Protein AF-A0A919WMJ0-F1 (afdb_monomer_lite)

Foldseek 3Di:
DPPVPVLLVVLLVLLVVLQVLLVVLVVLLVVQQVVCVVVVHDNVVSVVVSQDCVSPVPRDDDPCLHLVNLLPDDDCNLVSSQVSCCVPPVGRDPSDDPVSNNVSSVVVVVVVPD

pLDDT: mean 82.83, std 12.9, range [33.06, 95.06]

Radius of gyration: 16.29 Å; chains: 1; bounding box: 34×26×52 Å

Sequence (114 aa):
MSSNSLNQEKMTEFLTELKERDKQFQQDKQEIRADFLVRGICEKEVDGLLEDPALFPETWLPLHLRWNAISAADGNLSALLSEAAKLLYGEASDIVNDAQARAFITKLSKDNTH

Structure (mmCIF, N/CA/C/O backbone):
data_AF-A0A919WMJ0-F1
#
_entry.id   AF-A0A919WMJ0-F1
#
loop_
_atom_site.group_PDB
_atom_site.id
_atom_site.type_symbol
_atom_site.label_atom_id
_atom_site.label_alt_id
_atom_site.label_comp_id
_atom_site.label_asym_id
_atom_site.label_entity_id
_atom_site.label_seq_id
_atom_site.pdbx_PDB_ins_code
_atom_site.Cartn_x
_atom_site.Cartn_y
_atom_site.Cartn_z
_atom_site.occupancy
_atom_site.B_iso_or_equiv
_atom_site.auth_seq_id
_atom_site.auth_comp_id
_atom_site.auth_asym_id
_atom_site.auth_atom_id
_atom_site.pdbx_PDB_model_num
ATOM 1 N N . MET A 1 1 ? -16.846 9.175 30.783 1.00 43.06 1 MET A N 1
ATOM 2 C CA . MET A 1 1 ? -17.210 8.993 29.362 1.00 43.06 1 MET A CA 1
ATOM 3 C C . MET A 1 1 ? -16.056 9.521 28.525 1.00 43.06 1 MET A C 1
ATOM 5 O O . MET A 1 1 ? -15.966 10.728 28.470 1.00 43.06 1 MET A O 1
ATOM 9 N N . SER A 1 2 ? -15.141 8.692 27.994 1.00 48.78 2 SER A N 1
ATOM 10 C CA . SER A 1 2 ? -14.063 9.198 27.099 1.00 48.78 2 SER A CA 1
ATOM 11 C C . SER A 1 2 ? -13.270 8.142 26.313 1.00 48.78 2 SER A C 1
ATOM 13 O O . SER A 1 2 ? -12.589 8.508 25.364 1.00 48.78 2 SER A O 1
ATOM 15 N N . SER A 1 3 ? -13.342 6.845 26.632 1.00 52.56 3 SER A N 1
ATOM 16 C CA . SER A 1 3 ? -12.442 5.856 26.005 1.00 52.56 3 SER A CA 1
ATOM 17 C C . SER A 1 3 ? -12.711 5.578 24.515 1.00 52.56 3 SER A C 1
ATOM 19 O O . SER A 1 3 ? -11.819 5.106 23.824 1.00 52.56 3 SER A O 1
ATOM 21 N N . ASN A 1 4 ? -13.906 5.891 23.994 1.00 55.09 4 ASN A N 1
ATOM 22 C CA . ASN A 1 4 ? -14.246 5.621 22.588 1.00 55.09 4 ASN A CA 1
ATOM 23 C C . ASN A 1 4 ? -13.719 6.672 21.596 1.00 55.09 4 ASN A C 1
ATOM 25 O O . ASN A 1 4 ? -13.439 6.315 20.459 1.00 55.09 4 ASN A O 1
ATOM 29 N N . SER A 1 5 ? -13.559 7.937 22.000 1.00 54.41 5 SER A N 1
ATOM 30 C CA . SER A 1 5 ? -13.163 9.011 21.069 1.00 54.41 5 SER A CA 1
ATOM 31 C C . SER A 1 5 ? -11.675 8.951 20.710 1.00 54.41 5 SER A C 1
ATOM 33 O O . SER A 1 5 ? -11.314 9.129 19.553 1.00 54.41 5 SER A O 1
ATOM 35 N N . LEU A 1 6 ? -10.819 8.632 21.689 1.00 53.22 6 LEU A N 1
ATOM 36 C CA . LEU A 1 6 ? -9.363 8.568 21.509 1.00 53.22 6 LEU A CA 1
ATOM 37 C C . LEU A 1 6 ? -8.934 7.411 20.590 1.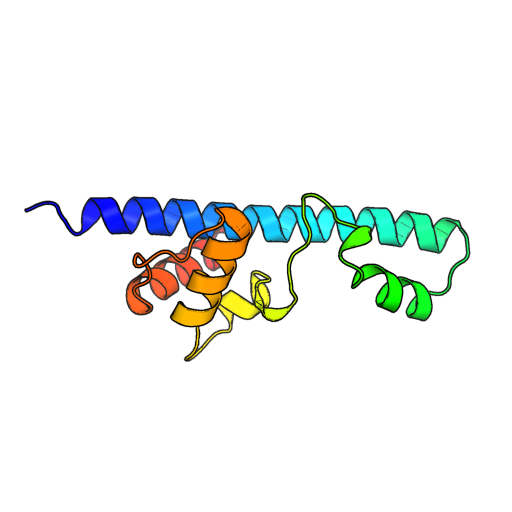00 53.22 6 LEU A C 1
ATOM 39 O O . LEU A 1 6 ? -7.973 7.533 19.838 1.00 53.22 6 LEU A O 1
ATOM 43 N N . ASN A 1 7 ? -9.662 6.292 20.626 1.00 67.06 7 ASN A N 1
ATOM 44 C CA . ASN A 1 7 ? -9.391 5.146 19.756 1.00 67.06 7 ASN A CA 1
ATOM 45 C C . ASN A 1 7 ? -9.881 5.387 18.317 1.00 67.06 7 ASN A C 1
ATOM 47 O O . ASN A 1 7 ? -9.285 4.872 17.377 1.00 67.06 7 ASN A O 1
ATOM 51 N N . GLN A 1 8 ? -10.933 6.194 18.131 1.00 67.94 8 GLN A N 1
ATOM 52 C CA . GLN A 1 8 ? -11.443 6.555 16.804 1.00 67.94 8 GLN A CA 1
ATOM 53 C C . GLN A 1 8 ? -10.526 7.529 16.060 1.00 67.94 8 GLN A C 1
ATOM 55 O O . GLN A 1 8 ? -10.312 7.359 14.861 1.00 67.94 8 GLN A O 1
ATOM 60 N N . GLU A 1 9 ? -9.983 8.530 16.753 1.00 74.50 9 GLU A N 1
ATOM 61 C CA . GLU A 1 9 ? -9.051 9.502 16.168 1.00 74.50 9 GLU A CA 1
ATOM 62 C C . GLU A 1 9 ? -7.767 8.808 15.699 1.00 74.50 9 GLU A C 1
ATOM 64 O O . GLU A 1 9 ? -7.454 8.851 14.511 1.00 74.50 9 GLU A O 1
ATOM 69 N N . LYS A 1 10 ? -7.144 8.006 16.573 1.00 79.69 10 LYS A N 1
ATOM 70 C CA . LYS A 1 10 ? -5.964 7.192 16.235 1.00 79.69 10 LYS A CA 1
ATOM 71 C C . LYS A 1 10 ? -6.203 6.227 15.073 1.00 79.69 10 LYS A C 1
ATOM 73 O O . LYS A 1 10 ? -5.341 6.062 14.219 1.00 79.69 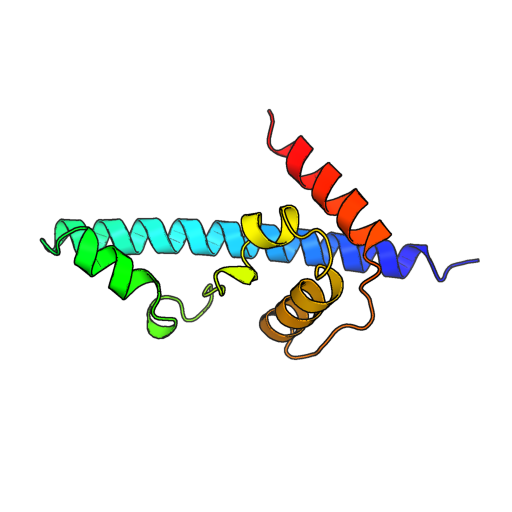10 LYS A O 1
ATOM 78 N N . MET A 1 11 ? -7.374 5.587 15.023 1.00 81.19 11 MET A N 1
ATOM 79 C CA . MET A 1 11 ? -7.749 4.711 13.906 1.00 81.19 11 MET A CA 1
ATOM 80 C C . MET A 1 11 ? -7.868 5.487 12.590 1.00 81.19 11 MET A C 1
ATOM 82 O O . MET A 1 11 ? -7.454 5.005 11.538 1.00 81.19 11 MET A O 1
ATOM 86 N N . THR A 1 12 ? -8.446 6.687 12.641 1.00 83.44 12 THR A N 1
ATOM 87 C CA . THR A 1 12 ? -8.627 7.533 11.455 1.00 83.44 12 THR A CA 1
ATOM 88 C C . THR A 1 12 ? -7.286 8.021 10.924 1.00 83.44 12 THR A C 1
ATOM 90 O O . THR A 1 12 ? -7.048 7.939 9.719 1.00 83.44 12 THR A O 1
ATOM 93 N N . GLU A 1 13 ? -6.412 8.494 11.812 1.00 86.25 13 GLU A N 1
ATOM 94 C CA . GLU A 1 13 ? -5.044 8.901 11.482 1.00 86.25 13 GLU A CA 1
ATOM 95 C C . GLU A 1 13 ? -4.280 7.742 10.843 1.00 86.25 13 GLU A C 1
ATOM 97 O O . GLU A 1 13 ? -3.811 7.872 9.715 1.00 86.25 13 GLU A O 1
ATOM 102 N N . PHE A 1 14 ? -4.283 6.571 11.485 1.00 86.88 14 PHE A N 1
ATOM 103 C CA . PHE A 1 14 ? -3.621 5.375 10.973 1.00 86.88 14 PHE A CA 1
ATOM 104 C C . PHE A 1 14 ? -4.097 4.974 9.570 1.00 86.88 14 PHE A C 1
ATOM 106 O O . PHE A 1 14 ? -3.286 4.757 8.671 1.00 86.88 14 PHE A O 1
ATOM 113 N N . LEU A 1 15 ? -5.413 4.892 9.348 1.00 88.06 15 LEU A N 1
ATOM 114 C CA . LEU A 1 15 ? -5.958 4.538 8.034 1.00 88.06 15 LEU A CA 1
ATOM 115 C C . LEU A 1 15 ? -5.628 5.592 6.970 1.00 88.06 15 LEU A C 1
ATOM 117 O O . LEU A 1 15 ? -5.428 5.247 5.806 1.00 88.06 15 LEU A O 1
ATOM 121 N N . THR A 1 16 ? -5.558 6.865 7.359 1.00 89.25 16 THR A N 1
ATOM 122 C CA . THR A 1 16 ? -5.178 7.958 6.458 1.00 89.25 16 THR A CA 1
ATOM 123 C C . THR A 1 16 ? -3.701 7.865 6.081 1.00 89.25 16 THR A C 1
ATOM 125 O O . THR A 1 16 ? -3.374 7.939 4.898 1.00 89.25 16 THR A O 1
ATOM 128 N N . GLU A 1 17 ? -2.818 7.630 7.053 1.00 89.25 17 GLU A N 1
ATOM 129 C CA . GLU A 1 17 ? -1.386 7.420 6.819 1.00 89.25 17 GLU A CA 1
ATOM 130 C C . GLU A 1 17 ? -1.129 6.198 5.938 1.00 89.25 17 GLU A C 1
ATOM 132 O O . GLU A 1 17 ? -0.329 6.267 5.007 1.00 89.25 17 GLU A O 1
ATOM 137 N N . LEU A 1 18 ? -1.843 5.096 6.175 1.00 89.62 18 LEU A N 1
ATOM 138 C CA . LEU A 1 18 ? -1.744 3.889 5.359 1.00 89.62 18 LEU A CA 1
ATOM 139 C C . LEU A 1 18 ? -2.200 4.134 3.914 1.00 89.62 18 LEU A C 1
ATOM 141 O O . LEU A 1 18 ? -1.546 3.676 2.976 1.00 89.62 18 LEU A O 1
ATOM 145 N N . LYS A 1 19 ? -3.288 4.891 3.722 1.00 90.94 19 LYS A N 1
ATOM 146 C CA . LYS A 1 19 ? -3.762 5.299 2.392 1.00 90.94 19 LYS A CA 1
ATOM 147 C C . LYS A 1 19 ? -2.737 6.181 1.673 1.00 90.94 19 LYS A C 1
ATOM 149 O O . LYS A 1 19 ? -2.486 5.969 0.489 1.00 90.94 19 LYS A O 1
ATOM 154 N N . GLU A 1 20 ? -2.134 7.148 2.365 1.00 91.44 20 GLU A N 1
ATOM 155 C CA . GLU A 1 20 ? -1.106 8.009 1.764 1.00 91.44 20 GLU A CA 1
ATOM 156 C C . GLU A 1 20 ? 0.181 7.228 1.474 1.00 91.44 20 GLU A C 1
ATOM 158 O O . GLU A 1 20 ? 0.789 7.428 0.425 1.00 91.44 20 GLU A O 1
ATOM 163 N N . ARG A 1 21 ? 0.561 6.273 2.333 1.00 90.94 21 ARG A N 1
ATOM 164 C CA . ARG A 1 21 ? 1.699 5.383 2.074 1.00 90.94 21 ARG A CA 1
ATOM 165 C C . ARG A 1 21 ? 1.486 4.544 0.820 1.00 90.94 21 ARG A C 1
ATOM 167 O O . ARG A 1 21 ? 2.393 4.467 -0.001 1.00 90.94 21 ARG A O 1
ATOM 174 N N . ASP A 1 22 ? 0.305 3.945 0.656 1.00 92.31 22 ASP A N 1
ATOM 175 C CA . ASP A 1 22 ? -0.030 3.194 -0.558 1.00 92.31 22 ASP A CA 1
ATOM 176 C C . ASP A 1 22 ? 0.048 4.090 -1.798 1.00 92.31 22 ASP A C 1
ATOM 178 O O . ASP A 1 22 ? 0.644 3.710 -2.802 1.00 92.31 22 ASP A O 1
ATOM 182 N N . LYS A 1 23 ? -0.475 5.315 -1.714 1.00 92.44 23 LYS A N 1
ATOM 183 C CA . LYS A 1 23 ? -0.401 6.290 -2.805 1.00 92.44 23 LYS A CA 1
ATOM 184 C C . LYS A 1 23 ? 1.042 6.657 -3.164 1.00 92.44 23 LYS A C 1
ATOM 186 O O . LYS A 1 23 ? 1.370 6.635 -4.349 1.00 92.44 23 LYS A O 1
ATOM 191 N N . GLN A 1 24 ? 1.891 6.945 -2.177 1.00 92.75 24 GLN A N 1
ATOM 192 C CA . GLN A 1 24 ? 3.308 7.233 -2.408 1.00 92.75 24 GLN A CA 1
ATOM 193 C C . GLN A 1 24 ? 4.012 6.029 -3.045 1.00 92.75 24 GLN A C 1
ATOM 195 O O . GLN A 1 24 ? 4.696 6.175 -4.050 1.00 92.75 24 GLN A O 1
ATOM 200 N N . PHE A 1 25 ? 3.764 4.819 -2.537 1.00 92.94 25 PHE A N 1
ATOM 201 C CA . PHE A 1 25 ? 4.300 3.592 -3.120 1.00 92.94 25 PHE A CA 1
ATOM 202 C C . PHE A 1 25 ? 3.880 3.406 -4.584 1.00 92.94 25 PHE A C 1
ATOM 204 O O . PHE A 1 25 ? 4.703 3.048 -5.423 1.00 92.94 25 PHE A O 1
ATOM 211 N N . GLN A 1 26 ? 2.611 3.665 -4.926 1.00 92.12 26 GLN A N 1
ATOM 212 C CA . GLN A 1 26 ? 2.160 3.592 -6.318 1.00 92.12 26 GLN A CA 1
ATOM 213 C C . GLN A 1 26 ? 2.854 4.634 -7.203 1.00 92.12 26 GLN A C 1
ATOM 215 O O . GLN A 1 26 ? 3.175 4.319 -8.347 1.00 92.12 26 GLN A O 1
ATOM 220 N N . GLN A 1 27 ? 3.085 5.849 -6.699 1.00 93.44 27 GLN A N 1
ATOM 221 C CA . GLN A 1 27 ? 3.803 6.896 -7.433 1.00 93.44 27 GLN A CA 1
ATOM 222 C C . GLN A 1 27 ? 5.250 6.481 -7.706 1.00 93.44 27 GLN A C 1
ATOM 224 O O . GLN A 1 27 ? 5.635 6.400 -8.873 1.00 93.44 27 GLN A O 1
ATOM 229 N N . ASP A 1 28 ? 5.993 6.092 -6.670 1.00 92.62 28 ASP A N 1
ATOM 230 C CA . ASP A 1 28 ? 7.371 5.606 -6.797 1.00 92.62 28 ASP A CA 1
ATOM 231 C C . ASP A 1 28 ? 7.441 4.411 -7.758 1.00 92.62 28 ASP A C 1
ATOM 233 O O . ASP A 1 28 ? 8.319 4.324 -8.618 1.00 92.62 28 ASP A O 1
ATOM 237 N N . LYS A 1 29 ? 6.468 3.492 -7.664 1.00 92.50 29 LYS A N 1
ATOM 238 C CA . LYS A 1 29 ? 6.387 2.323 -8.543 1.00 92.50 29 LYS A CA 1
ATOM 239 C C . LYS A 1 29 ? 6.227 2.730 -10.005 1.00 92.50 29 LYS A C 1
ATOM 241 O O . LYS A 1 29 ? 6.856 2.108 -10.856 1.00 92.50 29 LYS A O 1
ATOM 246 N N . GLN A 1 30 ? 5.430 3.754 -10.320 1.00 92.75 30 GLN A N 1
ATOM 247 C CA . GLN A 1 30 ? 5.306 4.256 -11.695 1.00 92.75 30 GLN A CA 1
ATOM 248 C C . GLN A 1 30 ? 6.574 4.966 -12.177 1.00 92.75 30 GLN A C 1
ATOM 250 O O . GLN A 1 30 ? 6.957 4.785 -13.332 1.00 92.75 30 GLN A O 1
ATOM 255 N N . GLU A 1 31 ? 7.238 5.737 -11.317 1.00 93.56 31 GLU A N 1
ATOM 256 C CA . GLU A 1 31 ? 8.483 6.430 -11.667 1.00 93.56 31 GLU A CA 1
ATOM 257 C C . GLU A 1 31 ? 9.607 5.440 -11.987 1.00 93.56 31 GLU A C 1
ATOM 259 O O . GLU A 1 31 ? 10.215 5.508 -13.058 1.00 93.56 31 GLU A O 1
ATOM 264 N N . ILE A 1 32 ? 9.821 4.453 -11.113 1.00 92.69 32 ILE A N 1
ATOM 265 C CA . ILE A 1 32 ? 10.814 3.391 -11.321 1.00 92.69 32 ILE A CA 1
ATOM 266 C C . ILE A 1 32 ? 10.451 2.547 -12.550 1.00 92.69 32 ILE A C 1
ATOM 268 O O . ILE A 1 32 ? 11.324 2.206 -13.352 1.00 92.69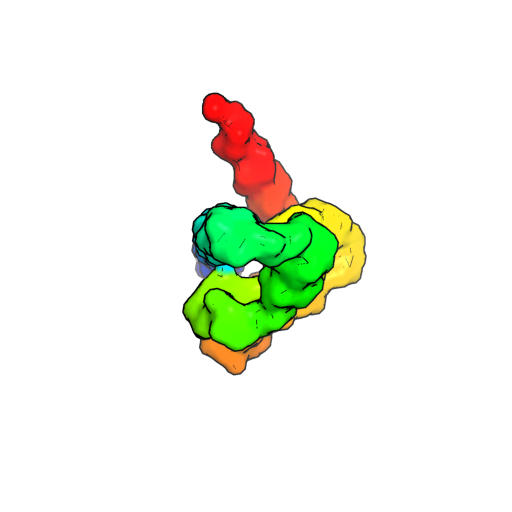 32 ILE A O 1
ATOM 272 N N . ARG A 1 33 ? 9.159 2.245 -12.752 1.00 94.44 33 ARG A N 1
ATOM 273 C CA . ARG A 1 33 ? 8.684 1.549 -13.958 1.00 94.44 33 ARG A CA 1
ATOM 274 C C . ARG A 1 33 ? 9.066 2.310 -15.221 1.00 94.44 33 ARG A C 1
ATOM 276 O O . ARG A 1 33 ? 9.600 1.709 -16.149 1.00 94.44 33 ARG A O 1
ATOM 283 N N . ALA A 1 34 ? 8.804 3.614 -15.260 1.00 93.62 34 ALA A N 1
ATOM 284 C CA . ALA A 1 34 ? 9.123 4.454 -16.406 1.00 93.62 34 ALA A CA 1
ATOM 285 C C . ALA A 1 34 ? 10.634 4.495 -16.681 1.00 93.62 34 ALA A C 1
ATOM 287 O O . ALA A 1 34 ? 11.037 4.347 -17.834 1.00 93.62 34 ALA A O 1
ATOM 288 N N . ASP A 1 35 ? 11.470 4.621 -15.646 1.00 94.44 35 ASP A N 1
ATOM 289 C CA . ASP A 1 35 ? 12.933 4.591 -15.782 1.00 94.44 35 ASP A CA 1
ATOM 290 C C . ASP A 1 35 ? 13.430 3.258 -16.369 1.00 94.44 35 ASP A C 1
ATOM 292 O O . ASP A 1 35 ? 14.205 3.254 -17.329 1.00 94.44 35 ASP A O 1
ATOM 296 N N . PHE A 1 36 ? 12.929 2.117 -15.885 1.00 94.06 36 PHE A N 1
ATOM 297 C CA . PHE A 1 36 ? 13.299 0.812 -16.440 1.00 94.06 36 PHE A CA 1
ATOM 298 C C . PHE A 1 36 ? 12.849 0.619 -17.894 1.00 94.06 36 PHE A C 1
ATOM 300 O O . PHE A 1 36 ? 13.614 0.090 -18.706 1.00 94.06 36 PHE A O 1
ATOM 307 N N . LEU A 1 37 ? 11.645 1.079 -18.246 1.00 93.19 37 LEU A N 1
ATOM 308 C CA . LEU A 1 37 ? 11.153 1.026 -19.625 1.00 93.19 37 LEU A CA 1
ATOM 309 C C . LEU A 1 37 ? 11.992 1.912 -20.559 1.00 93.19 37 LEU A C 1
ATOM 311 O O . LEU A 1 37 ? 12.327 1.489 -21.664 1.00 93.19 37 LEU A O 1
ATOM 315 N N . VAL A 1 38 ? 12.402 3.106 -20.112 1.00 95.06 38 VAL A N 1
ATOM 316 C CA . VAL A 1 38 ? 13.308 3.995 -20.869 1.00 95.06 38 VAL A CA 1
ATOM 317 C C . VAL A 1 38 ? 14.681 3.351 -21.083 1.00 95.06 38 VAL A C 1
ATOM 319 O O . VAL A 1 38 ? 15.290 3.534 -22.137 1.00 95.06 38 VAL A O 1
ATOM 322 N N . ARG A 1 39 ? 15.154 2.541 -20.129 1.00 94.19 39 ARG A N 1
ATOM 323 C CA . ARG A 1 39 ? 16.388 1.744 -20.256 1.00 94.19 39 ARG A CA 1
ATOM 324 C C . ARG A 1 39 ? 16.242 0.527 -21.180 1.00 94.19 39 ARG A C 1
ATOM 326 O O . ARG A 1 39 ? 17.226 -0.175 -21.406 1.00 94.19 39 ARG A O 1
ATOM 333 N N . GLY A 1 40 ? 15.052 0.293 -21.736 1.00 92.44 40 GLY A N 1
ATOM 334 C CA . GLY A 1 40 ? 14.779 -0.767 -22.706 1.00 92.44 40 GLY A CA 1
ATOM 335 C C . GLY A 1 40 ? 14.460 -2.131 -22.093 1.00 92.44 40 GLY A C 1
ATOM 336 O O . GLY A 1 40 ? 14.472 -3.126 -22.816 1.00 92.44 40 GLY A O 1
ATOM 337 N N . ILE A 1 41 ? 14.181 -2.199 -20.788 1.00 93.50 41 ILE A N 1
ATOM 338 C CA . ILE A 1 41 ? 13.736 -3.436 -20.130 1.00 93.50 41 ILE A CA 1
ATOM 339 C C . ILE A 1 41 ? 12.284 -3.702 -20.532 1.00 93.50 41 ILE A C 1
ATOM 341 O O . ILE A 1 41 ? 11.478 -2.774 -20.609 1.00 93.50 41 ILE A O 1
ATOM 345 N N . CYS A 1 42 ? 11.929 -4.958 -20.811 1.00 93.50 42 CYS A N 1
ATOM 346 C CA . CYS A 1 42 ? 10.565 -5.260 -21.235 1.00 93.50 42 CYS A CA 1
ATOM 347 C C . CYS A 1 42 ? 9.578 -5.203 -20.057 1.00 93.50 42 CYS A C 1
ATOM 349 O O . CYS A 1 42 ? 9.929 -5.514 -18.921 1.00 93.50 42 CYS A O 1
ATOM 351 N N . GLU A 1 43 ? 8.314 -4.867 -20.329 1.00 90.38 43 GLU A N 1
ATOM 352 C CA . GLU A 1 43 ? 7.279 -4.689 -19.295 1.00 90.38 43 GLU A CA 1
ATOM 353 C C . GLU A 1 43 ? 7.175 -5.874 -18.323 1.00 90.38 43 GLU A C 1
ATOM 355 O O . GLU A 1 43 ? 7.068 -5.673 -17.118 1.00 90.38 43 GLU A O 1
ATOM 360 N N . LYS A 1 44 ? 7.285 -7.112 -18.825 1.00 91.19 44 LYS A N 1
ATOM 361 C CA . LYS A 1 44 ? 7.214 -8.324 -17.994 1.00 91.19 44 LYS A CA 1
ATOM 362 C C . LYS A 1 44 ? 8.367 -8.441 -17.001 1.00 91.19 44 LYS A C 1
ATOM 364 O O . LYS A 1 44 ? 8.165 -8.929 -15.894 1.00 91.19 44 LYS A O 1
ATOM 369 N N . GLU A 1 45 ? 9.569 -8.047 -17.411 1.00 91.94 45 GLU A N 1
ATOM 370 C CA . GLU A 1 45 ? 10.737 -8.044 -16.529 1.00 91.94 45 GLU A CA 1
ATOM 371 C C . GLU A 1 45 ? 10.609 -6.931 -15.492 1.00 91.94 45 GLU A C 1
ATOM 373 O O . GLU A 1 45 ? 10.821 -7.176 -14.307 1.00 91.94 45 GLU A O 1
ATOM 378 N N . VAL A 1 46 ? 10.187 -5.736 -15.920 1.00 91.94 46 VAL A N 1
ATOM 379 C CA . VAL A 1 46 ? 9.950 -4.607 -15.015 1.00 91.94 46 VAL A CA 1
ATOM 380 C C . VAL A 1 46 ? 8.921 -4.966 -13.946 1.00 91.94 46 VAL A C 1
ATOM 382 O O . VAL A 1 46 ? 9.175 -4.747 -12.767 1.00 91.94 46 VAL A O 1
ATOM 385 N N . ASP A 1 47 ? 7.796 -5.573 -14.322 1.00 87.62 47 ASP A N 1
ATOM 386 C CA . ASP A 1 47 ? 6.750 -5.948 -13.368 1.00 87.62 47 ASP A CA 1
ATOM 387 C C . ASP A 1 47 ? 7.259 -6.939 -12.301 1.00 87.62 47 ASP A C 1
ATOM 389 O O . ASP A 1 47 ? 6.828 -6.867 -11.151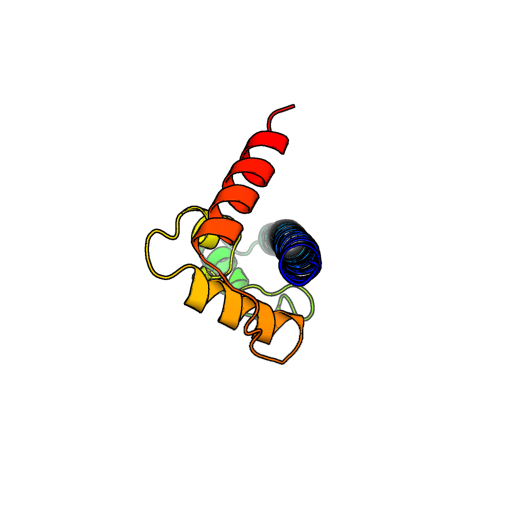 1.00 87.62 47 ASP A O 1
ATOM 393 N N . GLY A 1 48 ? 8.209 -7.818 -12.646 1.00 88.44 48 GLY A N 1
ATOM 394 C CA . GLY A 1 48 ? 8.877 -8.699 -11.683 1.00 88.44 48 GLY A CA 1
ATOM 395 C C . GLY A 1 48 ? 9.860 -7.967 -10.765 1.00 88.44 48 GLY A C 1
ATOM 396 O O . GLY A 1 48 ? 9.920 -8.263 -9.574 1.00 88.44 48 GLY A O 1
ATOM 397 N N . LEU A 1 49 ? 10.601 -6.991 -11.299 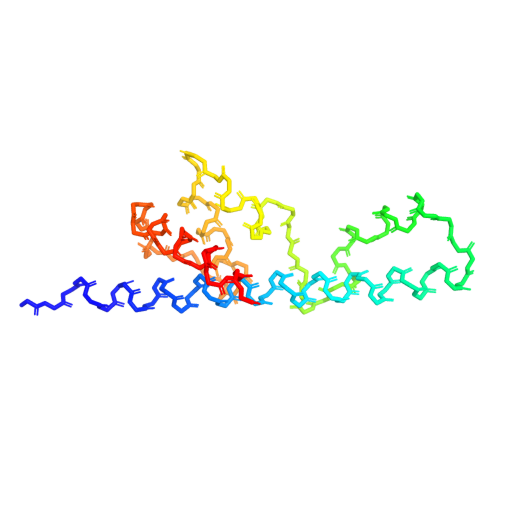1.00 89.31 49 LEU A N 1
ATOM 398 C CA . LEU A 1 49 ? 11.533 -6.168 -10.520 1.00 89.31 49 LEU A CA 1
ATOM 399 C C . LEU A 1 49 ? 10.797 -5.290 -9.504 1.00 89.31 49 LEU A C 1
ATOM 401 O O . LEU A 1 49 ? 11.234 -5.186 -8.366 1.00 89.31 49 LEU A O 1
ATOM 405 N N . LEU A 1 50 ? 9.655 -4.706 -9.878 1.00 89.12 50 LEU A N 1
ATOM 406 C CA . LEU A 1 50 ? 8.885 -3.787 -9.027 1.00 89.12 50 LEU A CA 1
ATOM 407 C C . LEU A 1 50 ? 8.240 -4.437 -7.789 1.00 89.12 50 LEU A C 1
ATOM 409 O O . LEU A 1 50 ? 7.587 -3.738 -7.013 1.00 89.12 50 LEU A O 1
ATOM 413 N N . GLU A 1 51 ? 8.362 -5.749 -7.600 1.00 86.38 51 GLU A N 1
ATOM 414 C CA . GLU A 1 51 ? 7.954 -6.412 -6.356 1.00 86.38 51 GLU A CA 1
ATOM 415 C C . GLU A 1 51 ? 9.127 -6.597 -5.374 1.00 86.38 51 GLU A C 1
ATOM 417 O O . GLU A 1 51 ? 8.900 -7.003 -4.233 1.00 86.38 51 GLU A O 1
ATOM 422 N N . ASP A 1 52 ? 10.359 -6.253 -5.769 1.00 89.00 52 ASP A N 1
ATOM 423 C CA . ASP A 1 52 ? 11.531 -6.270 -4.892 1.00 89.00 52 ASP A CA 1
ATOM 424 C C . ASP A 1 52 ? 11.469 -5.115 -3.867 1.00 89.00 52 ASP A C 1
ATOM 426 O O . ASP A 1 52 ? 11.493 -3.940 -4.256 1.00 89.00 52 ASP A O 1
ATOM 430 N N . PRO A 1 53 ? 11.432 -5.408 -2.550 1.00 87.81 53 PRO A N 1
ATOM 431 C CA . PRO A 1 53 ? 11.468 -4.387 -1.507 1.00 87.81 53 PRO A CA 1
ATOM 432 C C . PRO A 1 53 ? 12.695 -3.479 -1.558 1.00 87.81 53 PRO A C 1
ATOM 434 O O . PRO A 1 53 ? 12.615 -2.326 -1.138 1.00 87.81 53 PRO A O 1
ATOM 437 N N . ALA A 1 54 ? 13.822 -3.965 -2.087 1.00 88.94 54 ALA A N 1
ATOM 438 C CA . ALA A 1 54 ? 15.057 -3.193 -2.171 1.00 88.94 54 ALA A CA 1
ATOM 439 C C . ALA A 1 54 ? 14.935 -1.956 -3.077 1.00 88.94 54 ALA A C 1
ATOM 441 O O . ALA A 1 54 ? 15.700 -1.006 -2.912 1.00 88.94 54 ALA A O 1
ATOM 442 N N . LEU A 1 55 ? 13.972 -1.944 -4.005 1.00 89.19 55 LEU A N 1
ATOM 443 C CA . LEU A 1 55 ? 13.696 -0.788 -4.860 1.00 89.19 55 LEU A CA 1
ATOM 444 C C . LEU A 1 55 ? 12.916 0.321 -4.143 1.00 89.19 55 LEU A C 1
ATOM 446 O O . LEU A 1 55 ? 12.910 1.453 -4.617 1.00 89.19 55 LEU A O 1
ATOM 450 N N . PHE A 1 56 ? 12.283 0.016 -3.008 1.00 90.94 56 PHE A N 1
ATOM 451 C CA . PHE A 1 56 ? 11.375 0.922 -2.302 1.00 90.94 56 PHE A CA 1
ATOM 452 C C . PHE A 1 56 ? 11.727 1.021 -0.808 1.00 90.94 56 PHE A C 1
ATOM 454 O O . PHE A 1 56 ? 10.896 0.717 0.047 1.00 90.94 56 PHE A O 1
ATOM 461 N N . PRO A 1 57 ? 12.947 1.445 -0.443 1.00 84.00 57 PRO A N 1
ATOM 462 C CA . PRO A 1 57 ? 13.440 1.362 0.935 1.00 84.00 57 PRO A CA 1
ATOM 463 C C . PRO A 1 57 ? 12.566 2.091 1.970 1.00 84.00 57 PRO A C 1
ATOM 465 O O . PRO A 1 57 ? 12.531 1.683 3.128 1.00 84.00 57 PRO A O 1
ATOM 468 N N . GLU A 1 58 ? 11.855 3.148 1.571 1.00 85.12 58 GLU A N 1
ATOM 469 C CA . GLU A 1 58 ? 11.033 3.970 2.475 1.00 85.12 58 GLU A CA 1
ATOM 470 C C . GLU A 1 58 ? 9.523 3.745 2.298 1.00 85.12 58 GLU A C 1
ATOM 472 O O . GLU A 1 58 ? 8.727 3.946 3.224 1.00 85.12 58 GLU A O 1
ATOM 477 N N . THR A 1 59 ? 9.114 3.317 1.104 1.00 87.75 59 THR A N 1
ATOM 478 C CA . THR A 1 59 ? 7.709 3.309 0.680 1.00 87.75 59 THR A CA 1
ATOM 479 C C . THR A 1 59 ? 7.175 1.916 0.400 1.00 87.75 59 THR A C 1
ATOM 481 O O . THR A 1 59 ? 5.971 1.782 0.196 1.00 87.75 59 THR A O 1
ATOM 484 N N . TRP A 1 60 ? 8.017 0.877 0.433 1.00 90.31 60 TRP A N 1
ATOM 485 C CA . TRP A 1 60 ? 7.594 -0.477 0.099 1.00 90.31 60 TRP A CA 1
ATOM 486 C C . TRP A 1 60 ? 6.372 -0.916 0.905 1.00 90.31 60 TRP A C 1
ATOM 488 O O . TRP A 1 60 ? 6.338 -0.806 2.135 1.00 90.31 60 TRP A O 1
ATOM 498 N N . LEU A 1 61 ? 5.392 -1.478 0.197 1.00 90.12 61 LEU A N 1
ATOM 499 C CA . LEU A 1 61 ? 4.179 -2.009 0.796 1.00 90.12 61 LEU A CA 1
ATOM 500 C C . LEU A 1 61 ? 3.823 -3.381 0.186 1.00 90.12 61 LEU A C 1
ATOM 502 O O . LEU A 1 61 ? 3.648 -3.485 -1.040 1.00 90.12 61 LEU A O 1
ATOM 506 N N . PRO A 1 62 ? 3.667 -4.436 1.015 1.00 89.75 62 PRO A N 1
ATOM 507 C CA . PRO A 1 62 ? 3.229 -5.749 0.554 1.00 89.75 62 PRO A CA 1
ATOM 508 C C . PRO A 1 62 ? 1.867 -5.681 -0.135 1.00 89.75 62 PRO A C 1
ATOM 510 O O . PRO A 1 62 ? 0.992 -4.931 0.294 1.00 89.75 62 PRO A O 1
ATOM 513 N N . LEU A 1 63 ? 1.645 -6.524 -1.148 1.00 88.75 63 LEU A N 1
ATOM 514 C CA . LEU A 1 63 ? 0.404 -6.552 -1.932 1.00 88.75 63 LEU A CA 1
ATOM 515 C C . LEU A 1 63 ? -0.866 -6.624 -1.066 1.00 88.75 63 LEU A C 1
ATOM 517 O O . LEU A 1 63 ? -1.832 -5.920 -1.350 1.00 88.75 63 LEU A O 1
ATOM 521 N N . HIS A 1 64 ? -0.867 -7.448 -0.016 1.00 89.25 64 HIS A N 1
ATOM 522 C CA . HIS A 1 64 ? -2.016 -7.627 0.878 1.00 89.25 64 HIS A CA 1
ATOM 523 C C . HIS A 1 64 ? -2.229 -6.469 1.862 1.00 89.25 64 HIS A C 1
ATOM 525 O O . HIS A 1 64 ? -3.314 -6.366 2.427 1.00 89.25 64 HIS A O 1
ATOM 531 N N . LEU A 1 65 ? -1.237 -5.590 2.039 1.00 90.62 65 LEU A N 1
ATOM 532 C CA . LEU A 1 65 ? -1.332 -4.379 2.864 1.00 90.62 65 LEU A CA 1
ATOM 533 C C . LEU A 1 65 ? -1.611 -3.113 2.043 1.00 90.62 65 LEU A C 1
ATOM 535 O O . LEU A 1 65 ? -1.800 -2.043 2.617 1.00 90.62 65 LEU A O 1
ATOM 539 N N . ARG A 1 66 ? -1.668 -3.218 0.710 1.00 91.00 66 ARG A N 1
ATOM 540 C CA . ARG A 1 66 ? -2.074 -2.113 -0.173 1.00 91.00 66 ARG A CA 1
ATOM 541 C C . ARG A 1 66 ? -3.526 -1.718 0.086 1.00 91.00 66 ARG A C 1
ATOM 543 O O . ARG A 1 66 ? -4.357 -2.559 0.442 1.00 91.00 66 ARG A O 1
ATOM 550 N N . TRP A 1 67 ? -3.864 -0.452 -0.164 1.00 90.75 67 TRP A N 1
ATOM 551 C CA . TRP A 1 67 ? -5.187 0.099 0.163 1.00 90.75 67 TRP A CA 1
ATOM 552 C C . TRP A 1 67 ? -6.335 -0.680 -0.495 1.00 90.75 67 TRP A C 1
ATOM 554 O O . TRP A 1 67 ? -7.374 -0.926 0.119 1.00 90.75 67 TRP A O 1
ATOM 564 N N . ASN A 1 68 ? -6.133 -1.142 -1.730 1.00 88.25 68 ASN A N 1
ATOM 565 C CA . ASN A 1 68 ? -7.114 -1.955 -2.453 1.00 88.25 68 ASN A CA 1
ATOM 566 C C . ASN A 1 68 ? -7.374 -3.313 -1.780 1.00 88.25 68 ASN A C 1
ATOM 568 O O . ASN A 1 68 ? -8.514 -3.766 -1.737 1.00 88.25 68 ASN A O 1
ATOM 572 N N . ALA A 1 69 ? -6.337 -3.957 -1.239 1.00 89.75 69 ALA A N 1
ATOM 573 C CA . ALA A 1 69 ? -6.482 -5.239 -0.554 1.00 89.75 69 ALA A CA 1
ATOM 574 C C . ALA A 1 69 ? -7.181 -5.062 0.801 1.00 89.75 69 ALA A C 1
ATOM 576 O O . ALA A 1 69 ? -8.099 -5.810 1.126 1.00 89.75 69 ALA A O 1
ATOM 577 N N . ILE A 1 70 ? -6.803 -4.023 1.549 1.00 89.00 70 ILE A N 1
ATOM 578 C CA . ILE A 1 70 ? -7.405 -3.693 2.845 1.00 89.00 70 ILE A CA 1
ATOM 579 C C . ILE A 1 70 ? -8.873 -3.289 2.688 1.00 89.00 70 ILE A C 1
ATOM 581 O O . ILE A 1 70 ? -9.721 -3.717 3.467 1.00 89.00 70 ILE A O 1
ATOM 585 N N . SER A 1 71 ? -9.205 -2.500 1.666 1.00 87.38 71 SER A N 1
ATOM 586 C CA . SER A 1 71 ? -10.585 -2.059 1.439 1.00 87.38 71 SER A CA 1
ATOM 587 C C . SER A 1 71 ? -11.521 -3.159 0.943 1.00 87.38 71 SER A C 1
ATOM 589 O O . SER A 1 71 ? -12.723 -3.079 1.191 1.00 87.38 71 SER A O 1
ATOM 591 N N . ALA A 1 72 ? -10.981 -4.204 0.315 1.00 87.12 72 ALA A N 1
ATOM 592 C CA . ALA A 1 72 ? -11.720 -5.399 -0.086 1.00 87.12 72 ALA A CA 1
ATOM 593 C C . ALA A 1 72 ? -11.751 -6.503 0.996 1.00 87.12 72 ALA A C 1
ATOM 595 O O . ALA A 1 72 ? -12.312 -7.573 0.764 1.00 87.12 72 ALA A O 1
ATOM 596 N N . ALA A 1 73 ? -11.133 -6.287 2.162 1.00 86.00 73 ALA A N 1
ATOM 597 C CA . ALA A 1 73 ? -10.968 -7.319 3.181 1.00 86.00 73 ALA A CA 1
ATOM 598 C C . ALA A 1 73 ? -12.267 -7.604 3.961 1.00 86.00 73 ALA A C 1
ATOM 600 O O . ALA A 1 73 ? -12.715 -6.811 4.796 1.00 86.00 73 ALA A O 1
ATOM 601 N N . ASP A 1 74 ? -12.842 -8.794 3.752 1.00 74.06 74 ASP A N 1
ATOM 602 C CA . ASP A 1 74 ? -14.143 -9.163 4.325 1.00 74.06 74 ASP A CA 1
ATOM 603 C C . ASP A 1 74 ? -14.100 -9.948 5.652 1.00 74.06 74 ASP A C 1
ATOM 605 O O . ASP A 1 74 ? -15.124 -10.050 6.328 1.00 74.06 74 ASP A O 1
ATOM 609 N N . GLY A 1 75 ? -12.944 -10.450 6.091 1.00 77.56 75 GLY A N 1
ATOM 610 C CA . GLY A 1 75 ? -12.860 -11.226 7.343 1.00 77.56 75 GLY A CA 1
ATOM 611 C C . GLY A 1 75 ? -11.505 -11.228 8.047 1.00 77.56 75 GLY A C 1
ATOM 612 O O . GLY A 1 75 ? -11.386 -11.784 9.132 1.00 77.56 75 GLY A O 1
ATOM 613 N N . ASN A 1 76 ? -10.488 -10.609 7.451 1.00 84.31 76 ASN A N 1
ATOM 614 C CA . ASN A 1 76 ? -9.118 -10.546 7.965 1.00 84.31 76 ASN A CA 1
ATOM 615 C C . ASN A 1 76 ? -8.624 -9.102 8.156 1.00 84.31 76 ASN A C 1
ATOM 617 O O . ASN A 1 76 ? -7.421 -8.880 8.267 1.00 84.31 76 ASN A O 1
ATOM 621 N N . LEU A 1 77 ? -9.536 -8.125 8.189 1.00 85.56 77 LEU A N 1
ATOM 622 C CA . LEU A 1 77 ? -9.190 -6.706 8.259 1.00 85.56 77 LEU A CA 1
ATOM 623 C C . LEU A 1 77 ? -8.338 -6.385 9.497 1.00 85.56 77 LEU A C 1
ATOM 625 O O . LEU A 1 77 ? -7.301 -5.746 9.361 1.00 85.56 77 LEU A O 1
ATOM 629 N N . SER A 1 78 ? -8.709 -6.890 10.675 1.00 84.75 78 SER A N 1
ATOM 630 C CA . SER A 1 78 ? -7.944 -6.714 11.919 1.00 84.75 78 SER A CA 1
ATOM 631 C C . SER A 1 78 ? -6.514 -7.222 11.811 1.00 84.75 78 SER A C 1
ATOM 633 O O . SER A 1 78 ? -5.581 -6.532 12.218 1.00 84.75 78 SER A O 1
ATOM 635 N N . ALA A 1 79 ? -6.330 -8.405 11.223 1.00 86.81 79 ALA A N 1
ATOM 636 C CA . ALA A 1 79 ? -5.009 -8.987 11.018 1.00 86.81 79 ALA A CA 1
ATOM 637 C C . ALA A 1 79 ? -4.164 -8.140 10.052 1.00 86.81 79 ALA A C 1
ATOM 639 O O . ALA A 1 79 ? -3.019 -7.824 10.368 1.00 86.81 79 ALA A O 1
ATOM 640 N N . LEU A 1 80 ? -4.745 -7.713 8.924 1.00 89.06 80 LEU A N 1
ATOM 641 C CA . LEU A 1 80 ? -4.064 -6.857 7.946 1.00 89.06 80 LEU A CA 1
ATOM 642 C C . LEU A 1 80 ? -3.670 -5.506 8.550 1.00 89.06 80 LEU A C 1
ATOM 644 O O . LEU A 1 80 ? -2.551 -5.043 8.361 1.00 89.06 80 LEU A O 1
ATOM 648 N N . LEU A 1 81 ? -4.565 -4.880 9.312 1.00 87.69 81 LEU A N 1
ATOM 649 C CA . LEU A 1 81 ? -4.300 -3.599 9.962 1.00 87.69 81 LEU A CA 1
ATOM 650 C C . LEU A 1 81 ? -3.262 -3.730 11.080 1.00 87.69 81 LEU A C 1
ATOM 652 O O . LEU A 1 81 ? -2.410 -2.858 11.216 1.00 87.69 81 LEU A O 1
ATOM 656 N N . SER A 1 82 ? -3.273 -4.826 11.840 1.00 86.19 82 SER A N 1
ATOM 657 C CA . SER A 1 82 ? -2.226 -5.094 12.829 1.00 86.19 82 SER A CA 1
ATOM 658 C C . SER A 1 82 ? -0.860 -5.298 12.172 1.00 86.19 82 SER A C 1
ATOM 660 O O . SER A 1 82 ? 0.153 -4.865 12.720 1.00 86.19 82 SER A O 1
ATOM 662 N N . GLU A 1 83 ? -0.811 -5.966 11.019 1.00 89.81 83 GLU A N 1
ATOM 663 C CA . GLU A 1 83 ? 0.424 -6.158 10.261 1.00 89.81 83 GLU A CA 1
ATOM 664 C C . GLU A 1 83 ? 0.920 -4.837 9.656 1.00 89.81 83 GLU A C 1
ATOM 666 O O . GLU A 1 83 ? 2.096 -4.504 9.793 1.00 89.81 83 GLU A O 1
ATOM 671 N N . ALA A 1 84 ? 0.020 -4.040 9.075 1.00 88.62 84 ALA A N 1
ATOM 672 C CA . ALA A 1 84 ? 0.327 -2.704 8.573 1.00 88.62 84 ALA A CA 1
ATOM 673 C C . ALA A 1 84 ? 0.825 -1.767 9.684 1.00 88.62 84 ALA A C 1
ATOM 675 O O . ALA A 1 84 ? 1.805 -1.055 9.482 1.00 88.62 84 ALA A O 1
ATOM 676 N N . ALA A 1 85 ? 0.221 -1.809 10.875 1.00 86.88 85 ALA A N 1
ATOM 677 C CA . ALA A 1 85 ? 0.692 -1.047 12.031 1.00 86.88 85 ALA A CA 1
ATOM 678 C C . ALA A 1 85 ? 2.115 -1.457 12.434 1.00 86.88 85 ALA A C 1
ATOM 680 O O . ALA A 1 85 ? 2.966 -0.600 12.660 1.00 86.88 85 ALA A O 1
ATOM 681 N N . LYS A 1 86 ? 2.408 -2.763 12.428 1.00 88.06 86 LYS A N 1
ATOM 682 C CA . LYS A 1 86 ? 3.755 -3.269 12.701 1.00 88.06 86 LYS A CA 1
ATOM 683 C C . LYS A 1 86 ? 4.766 -2.820 11.647 1.00 88.06 86 LYS A C 1
ATOM 685 O O . LYS A 1 86 ? 5.908 -2.540 11.993 1.00 88.06 86 LYS A O 1
ATOM 690 N N . LEU A 1 87 ? 4.361 -2.742 10.381 1.00 87.38 87 LEU A N 1
ATOM 691 C CA . LEU A 1 87 ? 5.220 -2.274 9.294 1.00 87.38 87 LEU A CA 1
ATOM 692 C C . LEU A 1 87 ? 5.490 -0.763 9.379 1.00 87.38 87 LEU A C 1
ATOM 694 O O . LEU A 1 87 ? 6.615 -0.338 9.138 1.00 87.38 87 LEU A O 1
ATOM 698 N N . LEU A 1 88 ? 4.486 0.039 9.745 1.00 84.06 88 LEU A N 1
ATOM 699 C CA . LEU A 1 88 ? 4.598 1.500 9.801 1.00 84.06 88 LEU A CA 1
ATOM 700 C C . LEU A 1 88 ? 5.233 2.021 11.097 1.00 84.06 88 LEU A C 1
ATOM 702 O O . LEU A 1 88 ? 6.014 2.968 11.048 1.00 84.06 88 LEU A O 1
ATOM 706 N N . TYR A 1 89 ? 4.919 1.409 12.240 1.00 83.62 89 TYR A N 1
ATOM 707 C CA . TYR A 1 89 ? 5.328 1.891 13.567 1.00 83.62 89 TYR A CA 1
ATOM 708 C C . TYR A 1 89 ? 6.251 0.925 14.322 1.00 83.62 89 TYR A C 1
ATOM 710 O O . TYR A 1 89 ? 6.758 1.266 15.387 1.00 83.62 89 TYR A O 1
ATOM 718 N N . GLY A 1 90 ? 6.485 -0.282 13.800 1.00 81.75 90 GLY A N 1
ATOM 719 C CA . GLY A 1 90 ? 7.331 -1.298 14.436 1.00 81.75 90 GLY A CA 1
ATOM 720 C C . GLY A 1 90 ? 6.625 -2.166 15.485 1.00 81.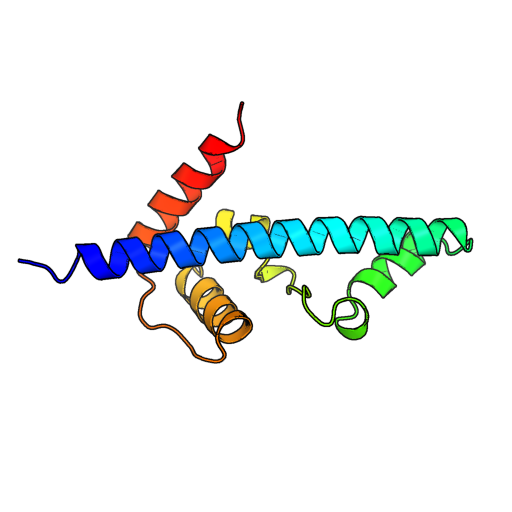75 90 GLY A C 1
ATOM 721 O O . GLY A 1 90 ? 7.202 -3.156 15.937 1.00 81.75 90 GLY A O 1
ATOM 722 N N . GLU A 1 91 ? 5.375 -1.860 15.843 1.00 76.38 91 GLU A N 1
ATOM 723 C CA . GLU A 1 91 ? 4.602 -2.605 16.841 1.00 76.38 91 GLU A CA 1
ATOM 724 C C . GLU A 1 91 ? 3.177 -2.933 16.381 1.00 76.38 91 GLU A C 1
ATOM 726 O O . GLU A 1 91 ? 2.558 -2.210 15.601 1.00 76.38 91 GLU A O 1
ATOM 731 N N . ALA A 1 92 ? 2.664 -4.071 16.855 1.00 67.31 92 ALA A N 1
ATOM 732 C CA . ALA A 1 92 ? 1.275 -4.446 16.635 1.00 67.31 92 ALA A CA 1
ATOM 733 C C . ALA A 1 92 ? 0.382 -3.564 17.510 1.00 67.31 92 ALA A C 1
ATOM 735 O O . ALA A 1 92 ? 0.619 -3.417 18.706 1.00 67.31 92 ALA A O 1
ATOM 736 N N . SER A 1 93 ? -0.640 -2.977 16.900 1.00 64.12 93 SER A N 1
ATOM 737 C CA . SER A 1 93 ? -1.542 -2.061 17.578 1.00 64.12 93 SER A CA 1
ATOM 738 C C . SER A 1 93 ? -2.841 -2.773 17.949 1.00 64.12 93 SER A C 1
ATOM 740 O O . SER A 1 93 ? -3.570 -3.226 17.068 1.00 64.12 93 SER A O 1
ATOM 742 N N . ASP A 1 94 ? -3.177 -2.813 19.241 1.00 63.12 94 ASP A N 1
ATOM 743 C CA . ASP A 1 94 ? -4.444 -3.372 19.754 1.00 63.12 94 ASP A CA 1
ATOM 744 C C . ASP A 1 94 ? -5.678 -2.511 19.397 1.00 63.12 94 ASP A C 1
ATOM 746 O O . ASP A 1 94 ? -6.794 -2.758 19.855 1.00 63.12 94 ASP A O 1
ATOM 750 N N . ILE A 1 95 ? -5.498 -1.459 18.593 1.00 59.28 95 ILE A N 1
ATOM 751 C CA . ILE A 1 95 ? -6.503 -0.420 18.328 1.00 59.28 95 ILE A CA 1
ATOM 752 C C . ILE A 1 95 ? -7.579 -0.907 17.331 1.00 59.28 95 ILE A C 1
ATOM 754 O O . ILE A 1 95 ? -8.561 -0.208 17.072 1.00 59.28 95 ILE A O 1
ATOM 758 N N . VAL A 1 96 ? -7.449 -2.112 16.763 1.00 64.38 96 VAL A N 1
ATOM 759 C CA . VAL A 1 96 ? -8.233 -2.491 15.583 1.00 64.38 96 VAL A CA 1
ATOM 760 C C . VAL A 1 96 ? -9.576 -3.141 15.905 1.00 64.38 96 VAL A C 1
ATOM 762 O O . VAL A 1 96 ? -9.704 -4.353 16.051 1.00 64.38 96 VAL A O 1
ATOM 765 N N . ASN A 1 97 ? -10.620 -2.312 15.934 1.00 77.25 97 ASN A N 1
ATOM 766 C CA . ASN A 1 97 ? -12.001 -2.765 15.809 1.00 77.25 97 ASN A CA 1
ATOM 767 C C . ASN A 1 97 ? -12.420 -2.785 14.327 1.00 77.25 97 ASN A C 1
ATOM 769 O O . ASN A 1 97 ? -12.568 -1.729 13.707 1.00 77.25 97 ASN A O 1
ATOM 773 N N . ASP A 1 98 ? -12.681 -3.978 13.786 1.00 80.75 98 ASP A N 1
ATOM 774 C CA . ASP A 1 98 ? -13.059 -4.191 12.379 1.00 80.75 98 ASP A CA 1
ATOM 775 C C . ASP A 1 98 ? -14.277 -3.375 11.936 1.00 80.75 98 ASP A C 1
ATOM 777 O O . ASP A 1 98 ? -14.305 -2.846 10.823 1.00 80.75 98 ASP A O 1
ATOM 781 N N . ALA A 1 99 ? -15.283 -3.223 12.801 1.00 81.56 99 ALA A N 1
ATOM 782 C CA . ALA A 1 99 ? -16.486 -2.464 12.469 1.00 81.56 99 ALA A CA 1
ATOM 783 C C . ALA A 1 99 ? -16.183 -0.965 12.315 1.00 81.56 99 ALA A C 1
ATOM 785 O O . ALA A 1 99 ? -16.713 -0.311 11.414 1.00 81.56 99 ALA A O 1
ATOM 786 N N . GLN A 1 100 ? -15.307 -0.425 13.168 1.00 79.56 100 GLN A N 1
ATOM 787 C CA . GLN A 1 100 ? -14.882 0.974 13.087 1.00 79.56 100 GLN A CA 1
ATOM 788 C C . GLN A 1 100 ? -13.996 1.199 11.862 1.00 79.56 100 GLN A C 1
ATOM 790 O O . GLN A 1 100 ? -14.261 2.114 11.083 1.00 79.56 100 GLN A O 1
ATOM 795 N N . ALA A 1 101 ? -13.006 0.330 11.645 1.00 82.25 101 ALA A N 1
ATOM 796 C CA . ALA A 1 101 ? -12.116 0.413 10.495 1.00 82.25 101 ALA A CA 1
ATOM 797 C C . ALA A 1 101 ? -12.893 0.385 9.168 1.00 82.25 101 ALA A C 1
ATOM 799 O O . ALA A 1 101 ? -12.672 1.233 8.305 1.00 82.25 101 ALA A O 1
ATOM 800 N N . ARG A 1 102 ? -13.887 -0.504 9.029 1.00 85.31 102 ARG A N 1
ATOM 801 C CA . ARG A 1 102 ? -14.758 -0.555 7.839 1.00 85.31 102 ARG A CA 1
ATOM 802 C C . ARG A 1 102 ? -15.534 0.725 7.592 1.00 85.31 102 ARG A C 1
ATOM 804 O O . ARG A 1 102 ? -15.635 1.163 6.444 1.00 85.31 102 ARG A O 1
ATOM 811 N N . ALA A 1 103 ? -16.106 1.312 8.642 1.00 85.25 103 ALA A N 1
ATOM 812 C CA . ALA A 1 103 ? -16.854 2.556 8.514 1.00 85.25 103 ALA A CA 1
ATOM 813 C C . ALA A 1 103 ? -15.953 3.680 7.976 1.00 85.25 103 ALA A C 1
ATOM 815 O O . ALA A 1 103 ? -16.360 4.423 7.080 1.00 85.25 103 ALA A O 1
ATOM 816 N N . PHE A 1 104 ? -14.708 3.751 8.457 1.00 83.50 104 PHE A N 1
ATOM 817 C CA . PHE A 1 104 ? -13.722 4.725 7.991 1.00 83.50 104 PHE A CA 1
ATOM 818 C C . PHE A 1 104 ? -13.222 4.451 6.578 1.00 83.50 104 PHE A C 1
ATOM 820 O O . PHE A 1 104 ? -13.225 5.367 5.762 1.00 83.50 104 PHE A O 1
ATOM 827 N N . ILE A 1 105 ? -12.870 3.208 6.248 1.00 85.62 105 ILE A N 1
ATOM 828 C CA . ILE A 1 105 ? -12.469 2.827 4.887 1.00 85.62 105 ILE A CA 1
ATOM 829 C C . ILE A 1 105 ? -13.575 3.192 3.890 1.00 85.62 105 ILE A C 1
ATOM 831 O O . ILE A 1 105 ? -13.311 3.823 2.871 1.00 85.62 105 ILE A O 1
ATOM 835 N N . THR A 1 106 ? -14.833 2.880 4.215 1.00 85.44 106 THR A N 1
ATOM 836 C CA . THR A 1 106 ? -15.985 3.228 3.367 1.00 85.44 106 THR A CA 1
ATOM 837 C C . THR A 1 106 ? -16.115 4.740 3.172 1.00 85.44 106 THR A C 1
ATOM 839 O O . THR A 1 106 ? -16.483 5.190 2.087 1.00 85.44 106 THR A O 1
ATOM 842 N N . LYS A 1 107 ? -15.822 5.535 4.207 1.00 85.06 107 LYS A N 1
ATOM 843 C CA . LYS A 1 107 ? -15.824 7.001 4.129 1.00 85.06 107 LYS A CA 1
ATOM 844 C C . LYS A 1 107 ? -14.686 7.509 3.234 1.00 85.06 107 LYS A C 1
ATOM 846 O O . LYS A 1 107 ? -14.946 8.227 2.275 1.00 85.06 107 LYS A O 1
ATOM 851 N N . LEU A 1 108 ? -13.462 7.042 3.473 1.00 80.38 108 LEU A N 1
ATOM 852 C CA . LEU A 1 108 ? -12.257 7.425 2.730 1.00 80.38 108 LEU A CA 1
ATOM 853 C C . LEU A 1 108 ? -12.285 7.013 1.252 1.00 80.38 108 LEU A C 1
ATOM 855 O O . LEU A 1 108 ? -11.630 7.658 0.430 1.00 80.38 108 LEU A O 1
ATOM 859 N N . SER A 1 109 ? -13.014 5.952 0.903 1.00 77.12 109 SER A N 1
ATOM 860 C CA . SER A 1 109 ? -13.221 5.539 -0.490 1.00 77.12 109 SER A CA 1
ATOM 861 C C . SER A 1 109 ? -14.245 6.413 -1.222 1.00 77.12 109 SER A C 1
ATOM 863 O O . SER A 1 109 ? -14.153 6.552 -2.437 1.00 77.12 109 SER A O 1
ATOM 865 N N . LYS A 1 110 ? -15.198 7.033 -0.511 1.00 69.19 110 LYS A N 1
ATOM 866 C CA . LYS A 1 110 ? -16.178 7.960 -1.107 1.00 69.19 110 LYS A CA 1
ATOM 867 C C . LYS A 1 110 ? -15.584 9.344 -1.379 1.00 69.19 110 LYS A C 1
ATOM 869 O O . LYS A 1 110 ? -15.934 9.951 -2.388 1.00 69.19 110 LYS A O 1
ATOM 874 N N . ASP A 1 111 ? -14.651 9.794 -0.540 1.00 59.16 111 ASP A N 1
ATOM 875 C CA . ASP A 1 111 ? -14.021 11.121 -0.643 1.00 59.16 111 ASP A CA 1
ATOM 876 C C . ASP A 1 111 ? -13.081 11.287 -1.862 1.00 59.16 111 ASP A C 1
ATOM 878 O O . ASP A 1 111 ? -12.728 12.407 -2.210 1.00 59.16 111 ASP A O 1
ATOM 882 N N . ASN A 1 112 ? -12.716 10.206 -2.568 1.00 51.09 112 ASN A N 1
ATOM 883 C CA . ASN A 1 112 ? -11.933 10.270 -3.817 1.00 51.09 112 ASN A CA 1
ATOM 884 C C . ASN A 1 112 ? -12.792 10.512 -5.081 1.00 51.09 112 ASN A C 1
ATOM 886 O O . ASN A 1 112 ? -12.265 10.468 -6.191 1.00 51.09 112 ASN A O 1
ATOM 890 N N . THR A 1 113 ? -14.101 10.742 -4.933 1.00 41.41 113 THR A N 1
ATOM 891 C CA . THR A 1 113 ? -15.021 11.036 -6.046 1.00 41.41 113 THR A CA 1
ATOM 892 C C . THR A 1 113 ? -15.325 12.533 -6.071 1.00 41.41 113 THR A C 1
ATOM 894 O O . THR A 1 113 ? -16.401 12.953 -5.653 1.00 41.41 113 THR A O 1
ATOM 897 N N . HIS A 1 114 ? -14.372 13.354 -6.509 1.00 33.06 114 HIS A N 1
ATOM 898 C CA . HIS A 1 114 ? -14.638 14.763 -6.801 1.00 33.06 114 HIS A CA 1
ATOM 899 C C . HIS A 1 114 ? -13.845 15.265 -8.000 1.00 33.06 114 HIS A C 1
ATOM 901 O O . HIS A 1 114 ? -12.653 14.905 -8.110 1.00 33.06 114 HIS A O 1
#

Secondary structure (DSSP, 8-state):
--HHHHHHHHHHHHHHHHHHHHHHHHHHHHHHHHHHHHTT--HHHHHHHTT-GGG-TTT---GGGSHHHHHT-SS-HHHHHHHHHHHHHSS--TT--HHHHHHHHHHHHHTT--